Protein AF-B7JXV2-F1 (afdb_monomer)

Sequence (58 aa):
MTLDDSESIQAYRNRVMIYANDLWREKDPQKRVTLSMYLADAATTLARLEAEEAKIGV

pLDDT: mean 90.47, std 15.79, range [40.0, 98.69]

Radius of gyration: 13.49 Å; Cα contacts (8 Å, |Δi|>4): 32; chains: 1; bounding box: 30×23×37 Å

Secondary structure (DSSP, 8-state):
----GGGSHHHHHHHHHHHHHHHHH---HHHHHHHHHHHHHHHHHHHHHHHHHHHHT-

Mean predicted aligned error: 5.02 Å

Structure (mmCIF, N/CA/C/O backbone):
data_AF-B7JXV2-F1
#
_entry.id   AF-B7JXV2-F1
#
loop_
_atom_site.group_PDB
_atom_site.id
_atom_site.type_symbol
_atom_site.label_atom_id
_atom_site.label_alt_id
_atom_site.label_comp_id
_atom_site.label_asym_id
_atom_site.label_entity_id
_atom_site.label_seq_id
_atom_site.pdbx_PDB_ins_code
_atom_site.Cartn_x
_atom_site.Cartn_y
_atom_site.Cartn_z
_atom_site.occupancy
_atom_site.B_iso_or_equiv
_atom_site.auth_seq_id
_atom_site.auth_comp_id
_atom_site.auth_asym_id
_atom_site.auth_atom_id
_atom_site.pdbx_PDB_model_num
ATOM 1 N N . MET A 1 1 ? 17.133 20.238 -12.714 1.00 40.00 1 MET A N 1
ATOM 2 C CA . MET A 1 1 ? 15.969 20.081 -11.824 1.00 40.00 1 MET A CA 1
ATOM 3 C C . MET A 1 1 ? 16.206 18.790 -11.070 1.00 40.00 1 MET A C 1
ATOM 5 O O . MET A 1 1 ? 16.083 17.730 -11.663 1.00 40.00 1 MET A O 1
ATOM 9 N N . THR A 1 2 ? 16.745 18.872 -9.856 1.00 43.81 2 THR A N 1
ATOM 10 C CA . THR A 1 2 ? 16.897 17.697 -8.992 1.00 43.81 2 THR A CA 1
ATOM 11 C C . THR A 1 2 ? 15.485 17.261 -8.633 1.00 43.81 2 THR A C 1
ATOM 13 O O . THR A 1 2 ? 14.772 18.035 -7.998 1.00 43.81 2 THR A O 1
ATOM 16 N N . LEU A 1 3 ? 15.049 16.110 -9.153 1.00 48.34 3 LEU A N 1
ATOM 17 C CA . LEU A 1 3 ? 13.816 15.461 -8.715 1.00 48.34 3 LEU A CA 1
ATOM 18 C C . LEU A 1 3 ? 13.899 15.380 -7.193 1.00 48.34 3 LEU A C 1
ATOM 20 O O . LEU A 1 3 ? 14.841 14.796 -6.665 1.00 48.34 3 LEU A O 1
ATOM 24 N N . ASP A 1 4 ? 12.997 16.080 -6.517 1.00 55.00 4 ASP A N 1
ATOM 25 C CA . ASP A 1 4 ? 12.876 16.034 -5.070 1.00 55.00 4 ASP A CA 1
ATOM 26 C C . ASP A 1 4 ? 12.746 14.557 -4.667 1.00 55.00 4 ASP A C 1
ATOM 28 O O . ASP A 1 4 ? 11.906 13.841 -5.220 1.00 55.00 4 ASP A O 1
ATOM 32 N N . ASP A 1 5 ? 13.597 14.073 -3.755 1.00 62.09 5 ASP A N 1
ATOM 33 C CA . ASP A 1 5 ? 13.661 12.653 -3.359 1.00 62.09 5 ASP A CA 1
ATOM 34 C C . ASP A 1 5 ? 12.285 12.111 -2.916 1.00 62.09 5 ASP A C 1
ATOM 36 O O . ASP A 1 5 ? 12.041 10.899 -2.924 1.00 62.09 5 ASP A O 1
ATOM 40 N N . SER A 1 6 ? 11.367 13.024 -2.573 1.00 67.69 6 SER A N 1
ATOM 41 C CA . SER A 1 6 ? 9.966 12.799 -2.225 1.00 67.69 6 SER A CA 1
ATOM 42 C C . SER A 1 6 ? 9.107 12.164 -3.334 1.00 67.69 6 SER A C 1
ATOM 44 O O . SER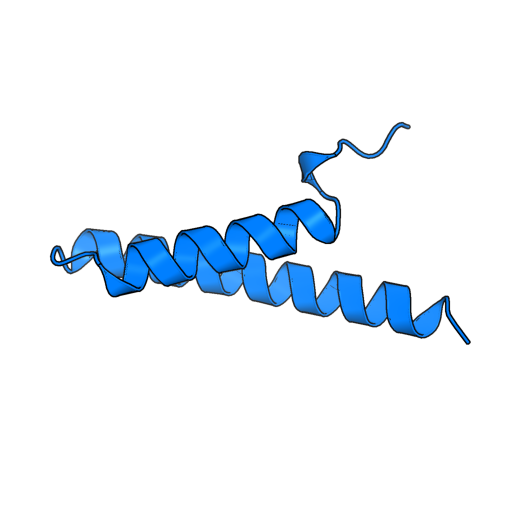 A 1 6 ? 8.082 11.556 -3.006 1.00 67.69 6 SER A O 1
ATOM 46 N N . GLU A 1 7 ? 9.516 12.250 -4.606 1.00 81.19 7 GLU A N 1
ATOM 47 C CA . GLU A 1 7 ? 8.825 11.641 -5.757 1.00 81.19 7 GLU A CA 1
ATOM 48 C C . GLU A 1 7 ? 9.526 10.388 -6.313 1.00 81.19 7 GLU A C 1
ATOM 50 O O . GLU A 1 7 ? 9.089 9.817 -7.313 1.00 81.19 7 GLU A O 1
ATOM 55 N N . SER A 1 8 ? 10.592 9.917 -5.663 1.00 91.31 8 SER A N 1
ATOM 56 C CA . SER A 1 8 ? 11.311 8.712 -6.090 1.00 91.31 8 SER A CA 1
ATOM 57 C C . SER A 1 8 ? 10.486 7.424 -5.921 1.00 91.31 8 SER A C 1
ATOM 59 O O . SER A 1 8 ? 9.627 7.314 -5.040 1.00 91.31 8 SER A O 1
ATOM 61 N N . ILE A 1 9 ? 10.809 6.389 -6.711 1.00 94.81 9 ILE A N 1
ATOM 62 C CA . ILE A 1 9 ? 10.241 5.034 -6.560 1.00 94.81 9 ILE A CA 1
ATOM 63 C C . ILE A 1 9 ? 10.405 4.539 -5.119 1.00 94.81 9 ILE A C 1
ATOM 65 O O . ILE A 1 9 ? 9.452 4.052 -4.510 1.00 94.81 9 ILE A O 1
ATOM 69 N N . GLN A 1 10 ? 11.588 4.733 -4.5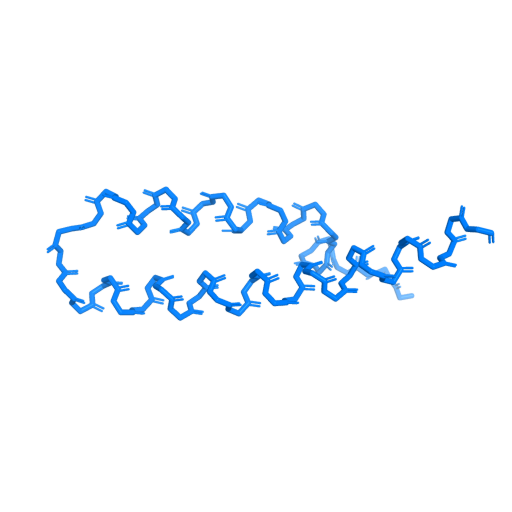25 1.00 95.38 10 GLN A N 1
ATOM 70 C CA . GLN A 1 10 ? 11.849 4.315 -3.149 1.00 95.38 10 GLN A CA 1
ATOM 71 C C . GLN A 1 10 ? 10.986 5.072 -2.128 1.00 95.38 10 GLN A C 1
ATOM 73 O O . GLN A 1 10 ? 10.504 4.461 -1.169 1.00 95.38 10 GLN A O 1
ATOM 78 N N . ALA A 1 11 ? 10.740 6.371 -2.326 1.00 95.50 11 ALA A N 1
ATOM 79 C CA . ALA A 1 11 ? 9.831 7.128 -1.468 1.00 95.50 11 ALA A CA 1
ATOM 80 C C . ALA A 1 11 ? 8.406 6.560 -1.521 1.00 95.50 11 ALA A C 1
ATOM 82 O O . ALA A 1 11 ? 7.782 6.371 -0.473 1.00 95.50 11 ALA A O 1
ATOM 83 N N . TYR A 1 12 ? 7.907 6.207 -2.708 1.00 97.44 12 TYR A N 1
ATOM 84 C CA . TYR A 1 12 ? 6.586 5.592 -2.847 1.00 97.44 12 TYR A CA 1
ATOM 85 C C . TYR A 1 12 ? 6.522 4.158 -2.297 1.00 97.44 12 TYR A C 1
ATOM 87 O O . TYR A 1 12 ? 5.533 3.824 -1.641 1.00 97.44 12 TYR A O 1
ATOM 95 N N . ARG A 1 13 ? 7.582 3.342 -2.433 1.00 97.81 13 ARG A N 1
ATOM 96 C CA . ARG A 1 13 ? 7.694 2.037 -1.741 1.00 97.81 13 ARG A CA 1
ATOM 97 C C . ARG A 1 13 ? 7.546 2.198 -0.227 1.00 97.81 13 ARG A C 1
ATOM 99 O O . ARG A 1 13 ? 6.772 1.476 0.404 1.00 97.81 13 ARG A O 1
ATOM 106 N N . ASN A 1 14 ? 8.237 3.181 0.351 1.00 97.44 14 ASN A N 1
ATOM 107 C CA . ASN A 1 14 ? 8.157 3.473 1.782 1.00 97.44 14 ASN A CA 1
ATOM 108 C C . ASN A 1 14 ? 6.752 3.944 2.195 1.00 97.44 14 ASN A C 1
ATOM 110 O O . ASN A 1 14 ? 6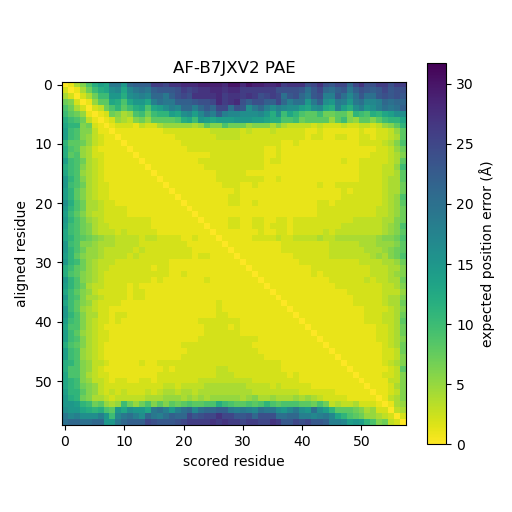.222 3.459 3.192 1.00 97.44 14 ASN A O 1
ATOM 114 N N . ARG A 1 15 ? 6.119 4.842 1.424 1.00 97.75 15 ARG A N 1
ATOM 115 C CA . ARG A 1 15 ? 4.748 5.319 1.699 1.00 97.75 15 ARG A CA 1
ATOM 116 C C . ARG A 1 15 ? 3.733 4.180 1.696 1.00 97.75 15 ARG A C 1
ATOM 118 O O . ARG A 1 15 ? 2.948 4.078 2.633 1.00 97.75 15 ARG A O 1
ATOM 125 N N . VAL A 1 16 ? 3.778 3.302 0.692 1.00 98.50 16 VAL A N 1
ATOM 126 C CA . VAL A 1 16 ? 2.898 2.123 0.619 1.00 98.50 16 VAL A CA 1
ATOM 127 C C . VAL A 1 16 ? 3.072 1.243 1.857 1.00 98.50 16 VAL A C 1
ATOM 129 O O . VAL A 1 16 ? 2.083 0.867 2.483 1.00 98.50 16 VAL A O 1
ATOM 132 N N . MET A 1 17 ? 4.317 0.965 2.254 1.00 98.31 17 MET A N 1
ATOM 133 C CA . MET A 1 17 ? 4.611 0.165 3.445 1.00 98.31 17 MET A CA 1
ATOM 134 C C . MET A 1 17 ? 4.051 0.803 4.727 1.00 98.31 17 MET A C 1
ATOM 136 O O . MET A 1 17 ? 3.412 0.117 5.526 1.00 98.31 17 MET A O 1
ATOM 140 N N . ILE A 1 18 ? 4.272 2.108 4.912 1.00 98.25 18 ILE A N 1
ATOM 141 C CA . ILE A 1 18 ? 3.816 2.856 6.089 1.00 98.25 18 ILE A CA 1
ATOM 142 C C . ILE A 1 18 ? 2.287 2.868 6.147 1.00 98.25 18 ILE A C 1
ATOM 144 O O . ILE A 1 18 ? 1.720 2.406 7.135 1.00 98.25 18 ILE A O 1
ATOM 148 N N . TYR A 1 19 ? 1.612 3.302 5.078 1.00 98.56 19 TYR A N 1
ATOM 149 C CA . TYR A 1 19 ? 0.151 3.400 5.070 1.00 98.56 19 TYR A CA 1
ATOM 150 C C . TYR A 1 19 ? -0.532 2.040 5.215 1.00 98.56 19 TYR A C 1
ATOM 152 O O . TYR A 1 19 ? -1.544 1.948 5.906 1.00 98.56 19 TYR A O 1
ATOM 160 N N . ALA A 1 20 ? 0.023 0.972 4.633 1.00 98.69 20 ALA A N 1
ATOM 161 C CA . ALA A 1 20 ? -0.507 -0.376 4.821 1.00 98.69 20 ALA A CA 1
ATOM 162 C C . ALA A 1 20 ? -0.393 -0.841 6.282 1.00 98.69 20 ALA A C 1
ATOM 164 O O . ALA A 1 20 ? -1.351 -1.385 6.836 1.00 98.69 20 ALA A O 1
ATOM 165 N N . ASN A 1 21 ? 0.753 -0.604 6.927 1.00 98.62 21 ASN A N 1
ATOM 166 C CA . ASN A 1 21 ? 0.958 -0.969 8.329 1.00 98.62 21 ASN A CA 1
ATOM 167 C C . ASN A 1 21 ? 0.086 -0.129 9.280 1.00 98.62 21 ASN A C 1
ATOM 169 O O . ASN A 1 21 ? -0.489 -0.673 10.224 1.00 98.62 21 ASN A O 1
ATOM 173 N N . ASP A 1 22 ? -0.057 1.170 9.015 1.00 98.56 22 ASP A N 1
ATOM 174 C CA . ASP A 1 22 ? -0.917 2.058 9.799 1.00 98.56 22 ASP A CA 1
ATOM 175 C C . ASP A 1 22 ? -2.391 1.659 9.653 1.00 98.56 22 ASP A C 1
ATOM 177 O O . ASP A 1 22 ? -3.089 1.499 10.657 1.00 98.56 22 ASP A O 1
ATOM 181 N N . LEU A 1 23 ? -2.851 1.392 8.424 1.00 98.62 23 LEU A N 1
ATOM 182 C CA . LEU A 1 23 ? -4.213 0.923 8.151 1.00 98.62 23 LEU A CA 1
ATOM 183 C C . LEU A 1 23 ? -4.520 -0.394 8.875 1.00 98.62 23 LEU A C 1
ATOM 185 O O . LEU A 1 23 ? -5.604 -0.546 9.437 1.00 98.62 23 LEU A O 1
ATOM 189 N N . TRP A 1 24 ? -3.567 -1.331 8.890 1.00 98.31 24 TRP A N 1
ATOM 190 C CA . TRP A 1 24 ? -3.710 -2.619 9.574 1.00 98.31 24 TRP A CA 1
ATOM 191 C C . TRP A 1 24 ? -3.901 -2.469 11.092 1.00 98.31 24 TRP A C 1
ATOM 193 O O . TRP A 1 24 ? -4.653 -3.221 11.723 1.00 98.31 24 TRP A O 1
ATOM 203 N N . ARG A 1 25 ? -3.217 -1.495 11.700 1.00 98.50 25 ARG A N 1
ATOM 204 C CA . ARG A 1 25 ? -3.237 -1.271 13.152 1.00 98.50 25 ARG A CA 1
ATOM 205 C C 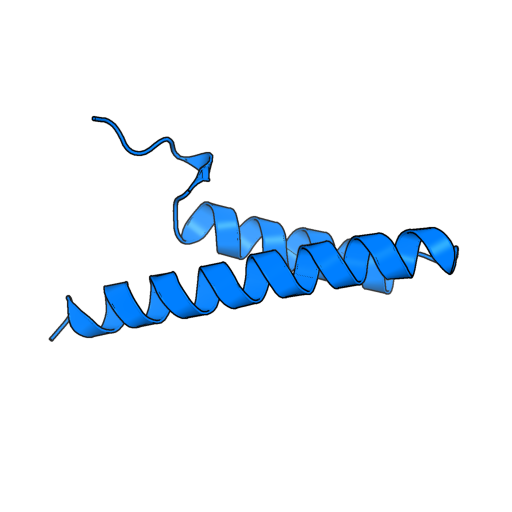. ARG A 1 25 ? -4.410 -0.399 13.604 1.00 98.50 25 ARG A C 1
ATOM 207 O O . ARG A 1 25 ? -4.884 -0.582 14.728 1.00 98.50 25 ARG A O 1
ATOM 214 N N . GLU A 1 26 ? -4.892 0.501 12.751 1.00 98.50 26 GLU A N 1
ATOM 215 C CA . GLU A 1 26 ? -5.900 1.510 13.088 1.00 98.50 26 GLU A CA 1
ATOM 216 C C . GLU A 1 26 ? -7.289 0.917 13.410 1.00 98.50 26 GLU A C 1
ATOM 218 O O . GLU A 1 26 ? -7.840 0.061 12.710 1.00 98.50 26 GLU A O 1
ATOM 223 N N . LYS A 1 27 ? -7.895 1.404 14.497 1.00 97.94 27 LYS A N 1
ATOM 224 C CA . LYS A 1 27 ? -9.196 0.951 15.015 1.00 97.94 27 LYS A CA 1
ATOM 225 C C . LYS A 1 27 ? -10.317 1.948 14.741 1.00 97.94 27 LYS A C 1
ATOM 227 O O . LYS A 1 27 ? -11.468 1.522 14.625 1.00 97.94 27 LYS A O 1
ATOM 232 N N . ASP A 1 28 ? -9.994 3.220 14.545 1.00 98.44 28 ASP A N 1
ATOM 233 C CA . ASP A 1 28 ? -10.949 4.260 14.180 1.00 98.44 28 ASP A CA 1
ATOM 234 C C . ASP A 1 28 ? -11.381 4.122 12.701 1.00 98.44 28 ASP A C 1
ATOM 236 O O . ASP A 1 28 ? -10.541 4.207 11.798 1.00 98.44 28 ASP A O 1
ATOM 240 N N . PRO A 1 29 ? -12.683 3.912 12.415 1.00 98.00 29 PRO A N 1
ATOM 241 C CA . PRO A 1 29 ? -13.174 3.765 11.048 1.00 98.00 29 PRO A CA 1
ATOM 242 C C . PRO A 1 29 ? -12.945 5.003 10.175 1.00 98.00 29 PRO A C 1
ATOM 244 O O . PRO A 1 29 ? -12.675 4.840 8.988 1.00 98.00 29 PRO A O 1
ATOM 247 N N . GLN A 1 30 ? -13.012 6.217 10.727 1.00 98.00 30 GLN A N 1
ATOM 248 C CA . GLN A 1 30 ? -12.796 7.444 9.955 1.00 98.00 30 GLN A CA 1
ATOM 249 C C . GLN A 1 30 ? -11.337 7.550 9.512 1.00 98.00 30 GLN A C 1
ATOM 251 O O . GLN A 1 30 ? -11.047 7.801 8.344 1.00 98.00 30 GLN A O 1
ATOM 256 N N . LYS A 1 31 ? -10.402 7.256 10.419 1.00 98.25 31 LYS A N 1
ATOM 257 C CA . LYS A 1 31 ? -8.973 7.233 10.082 1.00 98.25 31 LYS A CA 1
ATOM 258 C C . LYS A 1 31 ? -8.632 6.130 9.087 1.00 98.25 31 LYS A C 1
ATOM 260 O O . LYS A 1 31 ? -7.829 6.365 8.186 1.00 98.25 31 LYS A O 1
ATOM 265 N N . ARG A 1 32 ? -9.269 4.956 9.189 1.00 98.44 32 ARG A N 1
ATOM 266 C CA . ARG A 1 32 ? -9.088 3.881 8.200 1.00 98.44 32 ARG A CA 1
ATOM 267 C C . ARG A 1 32 ? -9.501 4.302 6.794 1.00 98.44 32 ARG A C 1
ATOM 269 O O . ARG A 1 32 ? -8.820 3.913 5.850 1.00 98.44 32 ARG A O 1
ATOM 276 N N . VAL A 1 33 ? -10.566 5.092 6.637 1.00 98.56 33 VAL A N 1
ATOM 277 C CA . VAL A 1 33 ? -10.958 5.630 5.321 1.00 98.56 33 VAL A CA 1
ATOM 278 C C . VAL A 1 33 ? -9.833 6.495 4.752 1.00 98.56 33 VAL A C 1
ATOM 280 O O . VAL A 1 33 ? -9.377 6.242 3.639 1.00 98.56 33 VAL A O 1
ATOM 283 N N . THR A 1 34 ? -9.312 7.439 5.537 1.00 98.38 34 THR A N 1
ATOM 284 C CA . THR A 1 34 ? -8.195 8.304 5.122 1.00 98.38 34 THR A CA 1
ATOM 285 C C . THR A 1 34 ? -6.938 7.513 4.763 1.00 98.38 34 THR A C 1
ATOM 287 O O . THR A 1 34 ? -6.380 7.708 3.686 1.00 98.38 34 THR A O 1
ATOM 290 N N . LEU A 1 35 ? -6.522 6.575 5.617 1.00 98.62 35 LEU A N 1
ATOM 291 C CA . LEU A 1 35 ? -5.358 5.720 5.364 1.00 98.62 35 LEU A CA 1
ATOM 292 C C . LEU A 1 35 ? -5.538 4.855 4.111 1.00 98.62 35 LEU A C 1
ATOM 294 O O . LEU A 1 35 ? -4.587 4.674 3.357 1.00 98.62 35 LEU A O 1
ATOM 298 N N . SER A 1 36 ? -6.753 4.360 3.858 1.00 98.69 36 SER A N 1
ATOM 299 C CA . SER A 1 36 ? -7.056 3.577 2.654 1.00 98.69 36 SER A CA 1
ATOM 300 C C . SER A 1 36 ? -6.938 4.419 1.384 1.00 98.69 36 SER A C 1
ATOM 302 O O . SER A 1 36 ? -6.380 3.941 0.400 1.00 98.69 36 SER A O 1
ATOM 304 N N . MET A 1 37 ? -7.413 5.670 1.404 1.00 98.69 37 MET A N 1
ATOM 305 C CA . MET A 1 37 ? -7.263 6.591 0.269 1.00 98.69 37 MET A CA 1
ATOM 306 C C . MET A 1 37 ? -5.785 6.890 -0.007 1.00 98.69 37 MET A C 1
ATOM 308 O O . MET A 1 37 ? -5.325 6.719 -1.131 1.00 98.69 37 MET A O 1
ATOM 312 N N . TYR A 1 38 ? -5.012 7.231 1.029 1.00 98.31 38 TYR A N 1
ATOM 313 C CA . TYR A 1 38 ? -3.578 7.502 0.873 1.00 98.31 38 TYR A CA 1
ATOM 314 C C . TYR A 1 38 ? -2.789 6.282 0.399 1.00 98.31 38 TYR A C 1
ATOM 316 O O . TYR A 1 38 ? -1.893 6.412 -0.436 1.00 98.31 38 TYR A O 1
ATOM 324 N N . LEU A 1 39 ? -3.135 5.089 0.889 1.00 98.69 39 LEU A N 1
ATOM 325 C CA . LEU A 1 39 ? -2.544 3.845 0.412 1.00 98.69 39 LEU A CA 1
ATOM 326 C C . LEU A 1 39 ? -2.849 3.613 -1.074 1.00 98.69 39 LEU A C 1
ATOM 328 O O . LEU A 1 39 ? -1.937 3.263 -1.820 1.00 98.69 39 LEU A O 1
ATOM 332 N N . ALA A 1 40 ? -4.095 3.821 -1.509 1.00 98.69 40 ALA A N 1
ATOM 333 C CA . ALA A 1 40 ? -4.493 3.638 -2.903 1.00 98.69 40 ALA A CA 1
ATOM 334 C C . ALA A 1 40 ? -3.758 4.607 -3.847 1.00 98.69 40 ALA A C 1
ATOM 336 O O . ALA A 1 40 ? -3.223 4.177 -4.874 1.00 98.69 40 ALA A O 1
ATOM 337 N N . ASP A 1 41 ? -3.665 5.885 -3.475 1.00 98.44 41 ASP A N 1
ATOM 338 C CA . ASP A 1 41 ? -2.965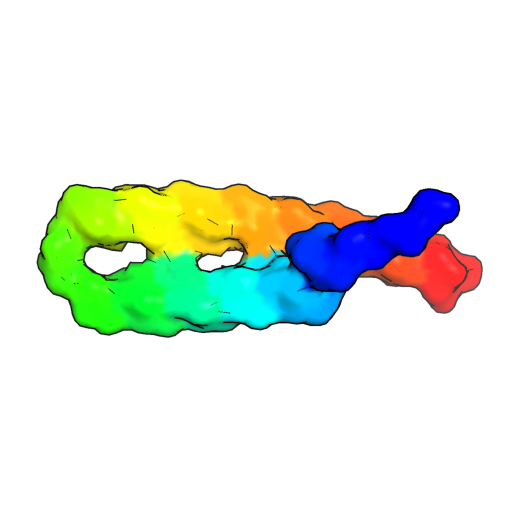 6.906 -4.262 1.00 98.44 41 ASP A CA 1
ATOM 339 C C . ASP A 1 41 ? -1.460 6.613 -4.359 1.00 98.44 41 ASP A C 1
ATOM 341 O O . ASP A 1 41 ? -0.869 6.651 -5.447 1.00 98.44 41 ASP A O 1
ATOM 345 N N . ALA A 1 42 ? -0.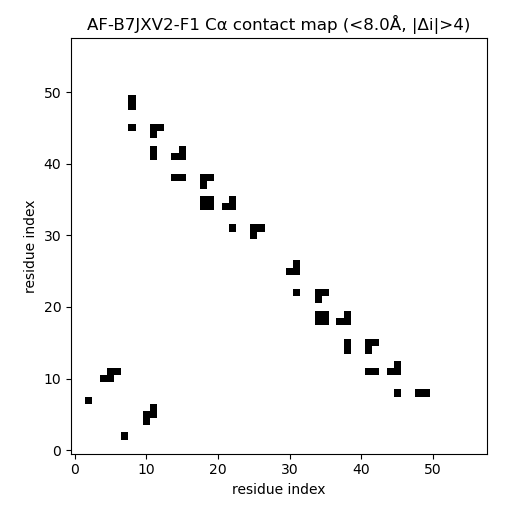831 6.255 -3.232 1.00 98.12 42 ALA A N 1
ATOM 346 C CA . ALA A 1 42 ? 0.584 5.899 -3.192 1.00 98.12 42 ALA A CA 1
ATOM 347 C C . ALA A 1 42 ? 0.878 4.630 -4.005 1.00 98.12 42 ALA A C 1
ATOM 349 O O . ALA A 1 42 ? 1.849 4.604 -4.760 1.00 98.12 42 ALA A O 1
ATOM 350 N N . ALA A 1 43 ? 0.034 3.599 -3.892 1.00 98.56 43 ALA A N 1
ATOM 351 C CA . ALA A 1 43 ? 0.196 2.346 -4.625 1.00 98.56 43 ALA A CA 1
ATOM 352 C C . ALA A 1 43 ? 0.010 2.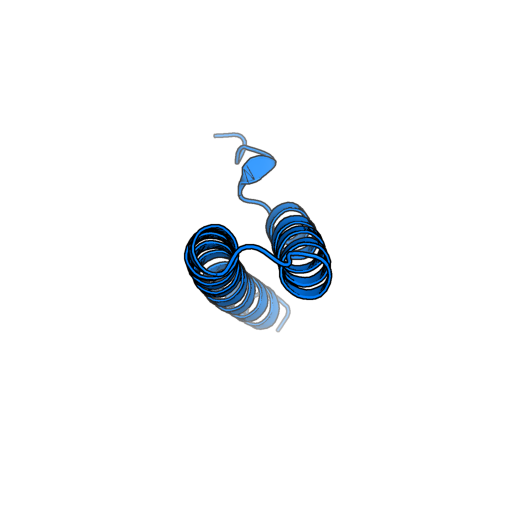533 -6.136 1.00 98.56 43 ALA A C 1
ATOM 354 O O . ALA A 1 43 ? 0.792 1.997 -6.919 1.00 98.56 43 ALA A O 1
ATOM 355 N N . THR A 1 44 ? -0.975 3.333 -6.552 1.00 98.31 44 THR A N 1
ATOM 356 C CA . THR A 1 44 ? -1.208 3.651 -7.970 1.00 98.31 44 THR A CA 1
ATOM 357 C C . THR A 1 44 ? -0.022 4.408 -8.561 1.00 98.31 44 THR A C 1
ATOM 359 O O . THR A 1 44 ? 0.451 4.084 -9.652 1.00 98.31 44 THR A O 1
ATOM 362 N N . THR A 1 45 ? 0.502 5.388 -7.822 1.00 97.50 45 THR A N 1
ATOM 363 C CA . THR A 1 45 ? 1.674 6.151 -8.262 1.00 97.50 45 THR A CA 1
ATOM 364 C C . THR A 1 45 ? 2.916 5.269 -8.342 1.00 97.50 45 THR A C 1
ATOM 366 O O . THR A 1 45 ? 3.616 5.308 -9.352 1.00 97.50 45 THR A O 1
ATOM 369 N N . LEU A 1 46 ? 3.154 4.423 -7.333 1.00 97.62 46 LEU A N 1
ATOM 370 C CA . LEU A 1 46 ? 4.254 3.460 -7.342 1.00 97.62 46 LEU A CA 1
ATOM 371 C C . LEU A 1 46 ? 4.171 2.533 -8.557 1.00 97.62 46 LEU A C 1
ATOM 373 O O . LEU A 1 46 ? 5.146 2.397 -9.283 1.00 97.62 46 LEU A O 1
ATOM 377 N N . ALA A 1 47 ? 2.997 1.951 -8.815 1.00 97.94 47 ALA A N 1
ATOM 378 C CA . ALA A 1 47 ? 2.789 1.055 -9.948 1.00 97.94 47 ALA A CA 1
ATOM 379 C C . ALA A 1 47 ? 3.118 1.729 -11.289 1.00 97.94 47 ALA A C 1
ATOM 381 O O . ALA A 1 47 ? 3.746 1.109 -12.147 1.00 97.94 47 ALA A O 1
ATOM 382 N N . ARG A 1 48 ? 2.740 3.003 -11.465 1.00 96.69 48 ARG A N 1
ATOM 383 C CA . ARG A 1 48 ? 3.104 3.776 -12.660 1.00 96.69 48 ARG A CA 1
ATOM 384 C C . ARG A 1 48 ? 4.621 3.935 -12.786 1.00 96.69 48 ARG A C 1
ATOM 386 O O . ARG A 1 48 ? 5.152 3.666 -13.858 1.00 96.69 48 ARG A O 1
ATOM 393 N N . LEU A 1 49 ? 5.298 4.352 -11.716 1.00 95.19 49 LEU A N 1
ATOM 394 C CA . LEU A 1 49 ? 6.743 4.596 -11.742 1.00 95.19 49 LEU A CA 1
ATOM 395 C C . LEU A 1 49 ? 7.542 3.305 -11.983 1.00 95.19 49 LEU A C 1
ATOM 397 O O . LEU A 1 49 ? 8.454 3.297 -12.800 1.00 95.19 49 LEU A O 1
ATOM 401 N N . GLU A 1 50 ? 7.163 2.198 -11.340 1.00 96.12 50 GLU A N 1
ATOM 402 C CA . GLU A 1 50 ? 7.784 0.879 -11.550 1.00 96.12 50 GLU A CA 1
ATOM 403 C C . GLU A 1 50 ? 7.575 0.389 -12.993 1.00 96.12 50 GLU A C 1
ATOM 405 O O . GLU A 1 50 ? 8.474 -0.186 -13.602 1.00 96.12 50 GLU A O 1
ATOM 410 N N . ALA A 1 51 ? 6.402 0.650 -13.584 1.00 96.06 51 ALA A N 1
ATOM 411 C CA . ALA A 1 51 ? 6.139 0.323 -14.984 1.00 96.06 51 ALA A CA 1
ATOM 412 C C . ALA A 1 51 ? 6.950 1.191 -15.961 1.00 96.06 51 ALA A C 1
ATOM 414 O O . ALA A 1 51 ? 7.304 0.724 -17.043 1.00 96.06 51 ALA A O 1
ATOM 415 N N . GLU A 1 52 ? 7.223 2.451 -15.618 1.00 94.12 52 GLU A N 1
ATOM 416 C CA . GLU A 1 52 ? 8.111 3.329 -16.386 1.00 94.12 52 GLU A CA 1
ATOM 417 C C . GLU A 1 52 ? 9.571 2.868 -16.277 1.00 94.12 52 GLU A C 1
ATOM 419 O O . GLU A 1 52 ? 10.231 2.720 -17.304 1.00 94.12 52 GLU A O 1
ATOM 424 N N . GLU A 1 53 ? 10.049 2.543 -15.073 1.00 92.31 53 GLU A N 1
ATOM 425 C CA . GLU A 1 53 ? 11.391 1.987 -14.846 1.00 92.31 53 GLU A CA 1
ATOM 426 C C . GLU A 1 53 ? 11.589 0.667 -15.607 1.00 92.31 53 GLU A C 1
ATOM 428 O O . GLU A 1 53 ? 12.580 0.499 -16.320 1.00 92.31 53 GLU A O 1
ATOM 433 N N . ALA A 1 54 ? 10.601 -0.232 -15.561 1.00 91.56 54 ALA A N 1
ATOM 434 C CA . ALA A 1 54 ? 10.639 -1.502 -16.284 1.00 91.56 54 ALA A CA 1
ATOM 435 C C . ALA A 1 54 ? 10.703 -1.336 -17.813 1.00 91.56 54 ALA A C 1
ATOM 437 O O . ALA A 1 54 ? 11.253 -2.199 -18.493 1.00 91.56 54 ALA A O 1
ATOM 438 N N . LYS A 1 55 ? 10.160 -0.244 -18.369 1.00 88.12 55 LYS A N 1
ATOM 439 C CA . LYS A 1 55 ? 10.257 0.067 -19.808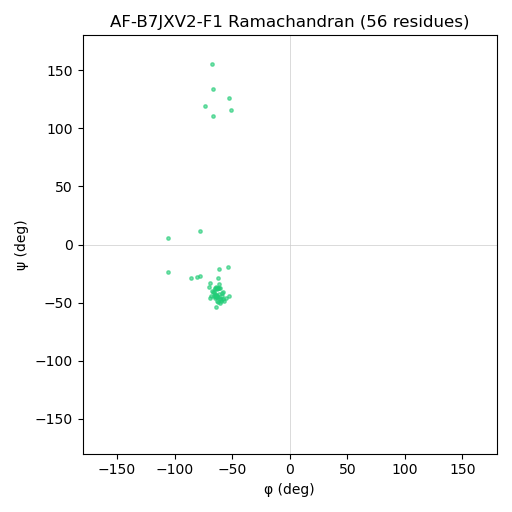 1.00 88.12 55 LYS A CA 1
ATOM 440 C C . LYS A 1 55 ? 11.615 0.644 -20.204 1.00 88.12 55 LYS A C 1
ATOM 442 O O . LYS A 1 55 ? 11.989 0.517 -21.363 1.00 88.12 55 LYS A O 1
ATOM 447 N N . ILE A 1 56 ? 12.312 1.305 -19.279 1.00 74.75 56 ILE A N 1
ATOM 448 C CA . ILE A 1 56 ? 13.648 1.880 -19.504 1.00 74.75 56 ILE A CA 1
ATOM 449 C C . ILE A 1 56 ? 14.734 0.798 -19.385 1.00 74.75 56 ILE A C 1
ATOM 451 O O . ILE A 1 56 ? 15.781 0.909 -20.015 1.00 74.75 56 ILE A O 1
ATOM 455 N N . GLY A 1 57 ? 14.489 -0.253 -18.599 1.00 59.25 57 GLY A N 1
ATOM 456 C CA . GLY A 1 57 ? 15.407 -1.380 -18.406 1.00 59.25 57 GLY A CA 1
ATOM 457 C C . GLY A 1 57 ? 15.449 -2.429 -19.530 1.00 59.25 57 GLY A C 1
ATOM 458 O O . GLY A 1 57 ? 16.018 -3.497 -19.299 1.00 59.25 57 GLY A O 1
ATOM 459 N N . VAL A 1 58 ? 14.848 -2.162 -20.700 1.00 49.91 58 VAL A N 1
ATOM 460 C CA . VAL A 1 58 ? 14.853 -3.029 -21.901 1.00 49.91 58 VAL A CA 1
ATOM 461 C C . VAL A 1 58 ? 15.703 -2.414 -23.004 1.00 49.91 58 VAL A C 1
ATOM 463 O O . VAL A 1 58 ? 15.530 -1.204 -23.268 1.00 49.91 58 VAL A O 1
#

Foldseek 3Di:
DPPDCCLDLVVLVVQLVVLVVCLVPDDDPVVNVVSVVSNVVSVVSSVVVVVVVVVVVD

Organism: Rippkaea orientalis (strain PCC 8801 / RF-1) (NCBI:txid41431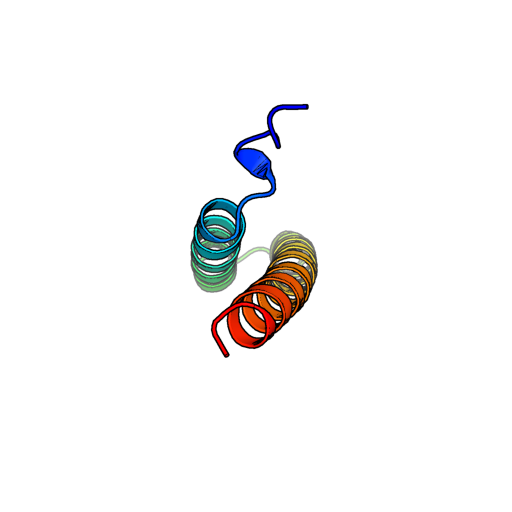)

Nearest PDB structures (foldseek):
  4afl-assembly2_F  TM=8.638E-01  e=1.272E+00  Homo sapiens
  5l89-assembly3_Z  TM=7.315E-01  e=8.150E-01  Rhodospirillum rubrum
  5l8b-assembly1_E  TM=7.423E-01  e=1.051E+00  Rhodospirillum rubrum
  5l89-assembly1_A  TM=7.235E-01  e=1.194E+00  Rhodospirillum rubrum
  4wpe-assembly1_A-2  TM=8.991E-01  e=9.147E+00  Saccharomyces cerevisiae S288C

Solvent-accessible surface area (backbone atoms only — not comparable to full-atom values): 3246 Å² total; per-residue (Å²): 131,82,77,58,68,79,75,35,64,67,41,27,54,49,48,30,54,50,30,49,54,49,41,73,68,54,81,53,68,71,59,34,53,53,32,49,52,54,27,50,55,31,44,54,52,32,53,52,49,54,54,51,52,59,61,67,76,106